Protein AF-A0A183EUG7-F1 (afdb_monomer)

Structure (mmCIF, N/CA/C/O backbone):
data_AF-A0A183EUG7-F1
#
_entry.id   AF-A0A183EUG7-F1
#
loop_
_atom_site.group_PDB
_atom_site.id
_atom_site.type_symbol
_atom_site.label_atom_id
_atom_site.label_alt_id
_atom_site.label_comp_id
_atom_site.label_asym_id
_atom_site.label_entity_id
_atom_site.label_seq_id
_atom_site.pdbx_PDB_ins_code
_atom_site.Cartn_x
_atom_site.Cartn_y
_atom_site.Cartn_z
_atom_site.occupancy
_atom_site.B_iso_or_equiv
_atom_site.auth_seq_id
_atom_site.auth_comp_id
_atom_site.auth_asym_id
_atom_site.auth_atom_id
_atom_site.pdbx_PDB_model_num
ATOM 1 N N . MET A 1 1 ? -4.326 -20.015 19.261 1.00 38.03 1 MET A N 1
ATOM 2 C CA . MET A 1 1 ? -3.475 -19.008 18.590 1.00 38.03 1 MET A CA 1
ATOM 3 C C . MET A 1 1 ? -4.390 -18.163 17.721 1.00 38.03 1 MET A C 1
ATOM 5 O O . MET A 1 1 ? -4.863 -18.658 16.710 1.00 38.03 1 MET A O 1
ATOM 9 N N . GLU A 1 2 ? -4.742 -16.957 18.159 1.00 44.47 2 GLU A N 1
ATOM 10 C CA . GLU A 1 2 ? -5.683 -16.098 17.430 1.00 44.47 2 GLU A CA 1
ATOM 11 C C . GLU A 1 2 ? -4.983 -15.454 16.229 1.00 44.47 2 GLU A C 1
ATOM 13 O O . GLU A 1 2 ? -4.038 -14.675 16.410 1.00 44.47 2 GLU A O 1
ATOM 18 N N . GLN A 1 3 ? -5.409 -15.821 15.013 1.00 46.22 3 GLN A N 1
ATOM 19 C CA . GLN A 1 3 ? -4.922 -15.206 13.778 1.00 46.22 3 GLN A CA 1
ATOM 20 C C . GLN A 1 3 ? -5.148 -13.694 13.846 1.00 46.22 3 GLN A C 1
ATOM 22 O O . GLN A 1 3 ? -6.244 -13.229 14.158 1.00 46.22 3 GLN A O 1
ATOM 27 N N . LEU A 1 4 ? -4.105 -12.918 13.546 1.00 56.72 4 LEU A N 1
ATOM 28 C CA . LEU A 1 4 ? -4.246 -11.482 13.324 1.00 56.72 4 LEU A CA 1
ATOM 29 C C . LEU A 1 4 ? -5.265 -11.279 12.193 1.00 56.72 4 LE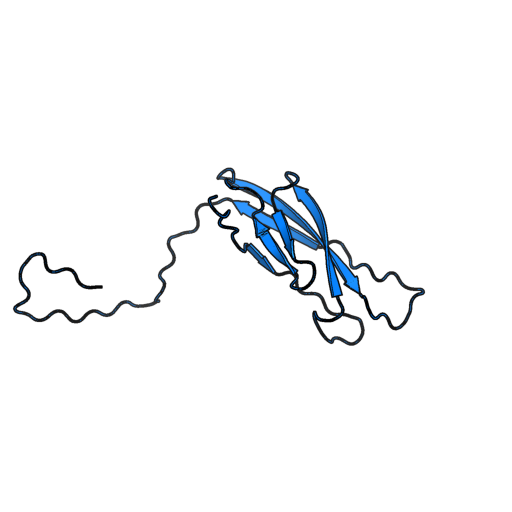U A C 1
ATOM 31 O O . LEU A 1 4 ? -5.017 -11.721 11.071 1.00 56.72 4 LEU A O 1
ATOM 35 N N . LYS A 1 5 ? -6.377 -10.585 12.451 1.00 64.06 5 LYS A N 1
ATOM 36 C CA . LYS A 1 5 ? -7.213 -10.048 11.371 1.00 64.06 5 LYS A CA 1
ATOM 37 C C . LYS A 1 5 ? -6.407 -8.950 10.673 1.00 64.06 5 LYS A C 1
ATOM 39 O O . LYS A 1 5 ? -6.335 -7.826 11.162 1.00 64.06 5 LYS A O 1
ATOM 44 N N . ARG A 1 6 ? -5.744 -9.296 9.570 1.00 80.19 6 ARG A N 1
ATOM 45 C CA . ARG A 1 6 ? -5.052 -8.334 8.706 1.00 80.19 6 ARG A CA 1
ATOM 46 C C . ARG A 1 6 ? -6.084 -7.669 7.807 1.00 80.19 6 ARG A C 1
ATOM 48 O O . ARG A 1 6 ? -6.812 -8.356 7.095 1.00 80.19 6 ARG A O 1
ATOM 55 N N . ALA A 1 7 ? -6.179 -6.348 7.875 1.00 84.88 7 ALA A N 1
ATOM 56 C CA . ALA A 1 7 ? -7.072 -5.587 7.016 1.00 84.88 7 ALA A CA 1
ATOM 57 C C . ALA A 1 7 ? -6.332 -5.211 5.732 1.00 84.88 7 ALA A C 1
ATOM 59 O O . ALA A 1 7 ? -5.219 -4.689 5.799 1.00 84.88 7 ALA A O 1
ATOM 60 N N . ILE A 1 8 ? -6.954 -5.462 4.580 1.00 91.00 8 ILE A N 1
ATOM 61 C CA . ILE A 1 8 ? -6.491 -4.928 3.297 1.00 91.00 8 ILE A CA 1
ATOM 62 C C . ILE A 1 8 ? -6.834 -3.442 3.263 1.00 91.00 8 ILE A C 1
ATOM 64 O O . ILE A 1 8 ? -7.979 -3.061 3.512 1.00 91.00 8 ILE A O 1
ATOM 68 N N . VAL A 1 9 ? -5.836 -2.613 2.969 1.00 91.06 9 VAL A N 1
ATOM 69 C CA . VAL A 1 9 ? -5.993 -1.154 2.943 1.00 91.06 9 VAL A CA 1
ATOM 70 C C . VAL A 1 9 ? -5.964 -0.618 1.520 1.00 91.06 9 VAL A C 1
ATOM 72 O O . VAL A 1 9 ? -6.766 0.250 1.183 1.00 91.06 9 VAL A O 1
ATOM 75 N N . ALA A 1 10 ? -5.076 -1.152 0.686 1.00 94.00 10 ALA A N 1
ATOM 76 C CA . ALA A 1 10 ? -4.925 -0.762 -0.708 1.00 94.00 10 ALA A CA 1
ATOM 77 C C . ALA A 1 10 ? -4.229 -1.872 -1.504 1.00 94.00 10 ALA A C 1
ATOM 79 O O . ALA A 1 10 ? -3.720 -2.838 -0.931 1.00 94.00 10 ALA A O 1
ATOM 80 N N . GLN A 1 11 ? -4.166 -1.693 -2.818 1.00 94.69 11 GLN A N 1
ATOM 81 C CA . GLN A 1 11 ? -3.350 -2.491 -3.720 1.00 94.69 11 GLN A CA 1
ATOM 82 C C . GLN A 1 11 ? -2.557 -1.539 -4.616 1.00 94.69 11 GLN A C 1
ATOM 84 O O . GLN A 1 11 ? -3.135 -0.631 -5.215 1.00 94.69 11 GLN A O 1
ATOM 89 N N . PHE A 1 12 ? -1.242 -1.731 -4.692 1.00 92.19 12 PHE A N 1
ATOM 90 C CA . PHE A 1 12 ? -0.422 -1.086 -5.711 1.00 92.19 12 PHE A CA 1
ATOM 91 C C . PHE A 1 12 ? -0.509 -1.872 -7.016 1.00 92.19 12 PHE A C 1
ATOM 93 O O . PHE A 1 12 ? -0.517 -3.099 -7.001 1.00 92.19 12 PHE A O 1
ATOM 100 N N . VAL A 1 13 ? -0.554 -1.150 -8.135 1.00 91.12 13 VAL A N 1
ATOM 101 C CA . VAL A 1 13 ? -0.536 -1.730 -9.479 1.00 91.12 13 VAL A CA 1
ATOM 102 C C . VAL A 1 13 ? 0.597 -1.083 -10.259 1.00 91.12 13 VAL A C 1
ATOM 104 O O . VAL A 1 13 ? 0.677 0.144 -10.347 1.00 91.12 13 VAL A O 1
ATOM 107 N N . ALA A 1 14 ? 1.461 -1.917 -10.818 1.00 88.31 14 ALA A N 1
ATOM 108 C CA . ALA A 1 14 ? 2.542 -1.543 -11.711 1.00 88.31 14 ALA A CA 1
ATOM 109 C C . ALA A 1 14 ? 2.368 -2.239 -13.071 1.00 88.31 14 ALA A C 1
ATOM 111 O O . ALA A 1 14 ? 1.661 -3.242 -13.185 1.00 88.31 14 ALA A O 1
ATOM 112 N N . ARG A 1 15 ? 2.984 -1.661 -14.101 1.00 82.56 15 ARG A N 1
ATOM 113 C CA . ARG A 1 15 ? 3.042 -2.188 -15.469 1.00 82.56 15 ARG A CA 1
ATOM 114 C C . ARG A 1 15 ? 4.492 -2.127 -15.924 1.00 82.56 15 ARG A C 1
ATOM 116 O O . ARG A 1 15 ? 5.163 -1.146 -15.588 1.00 82.56 15 ARG A O 1
ATOM 123 N N . ASP A 1 16 ? 4.944 -3.156 -16.619 1.00 77.19 16 ASP A N 1
ATOM 124 C CA . ASP A 1 16 ? 6.285 -3.212 -17.193 1.00 77.19 16 ASP A CA 1
ATOM 125 C C . ASP A 1 16 ? 6.365 -2.431 -18.526 1.00 77.19 16 ASP A C 1
ATOM 127 O O . ASP A 1 16 ? 5.454 -1.672 -18.884 1.00 77.19 16 ASP A O 1
ATOM 131 N N . GLU A 1 17 ? 7.478 -2.583 -19.249 1.00 71.56 17 GLU A N 1
ATOM 132 C CA . GLU A 1 17 ? 7.724 -1.920 -20.537 1.00 71.56 17 GLU A CA 1
ATOM 133 C C . GLU A 1 17 ? 6.797 -2.389 -21.672 1.00 71.56 17 GLU A C 1
ATOM 135 O O . GLU A 1 17 ? 6.487 -1.600 -22.571 1.00 71.56 17 GLU A O 1
ATOM 140 N N . ALA A 1 18 ? 6.352 -3.648 -21.647 1.00 69.06 18 ALA A N 1
ATOM 141 C CA . ALA A 1 18 ? 5.466 -4.228 -22.654 1.00 69.06 18 ALA A CA 1
ATOM 142 C C . ALA A 1 18 ? 3.980 -3.947 -22.352 1.00 69.06 18 ALA A C 1
ATOM 144 O O . ALA A 1 18 ? 3.126 -4.022 -23.244 1.00 69.06 18 ALA A O 1
ATOM 145 N N . GLY A 1 19 ? 3.682 -3.485 -21.137 1.00 68.69 19 GLY A N 1
ATOM 146 C CA . GLY A 1 19 ? 2.358 -3.055 -20.713 1.00 68.69 19 GLY A CA 1
ATOM 147 C C . GLY A 1 19 ? 1.457 -4.212 -20.289 1.00 68.69 19 GLY A C 1
ATOM 148 O O . GLY A 1 19 ? 0.298 -3.958 -19.933 1.00 68.69 19 GLY A O 1
ATOM 149 N N . ASP A 1 20 ? 1.966 -5.445 -20.296 1.00 62.25 20 ASP A N 1
ATOM 150 C CA . ASP A 1 20 ? 1.427 -6.544 -19.517 1.00 62.25 20 ASP A CA 1
ATOM 151 C C . ASP A 1 20 ? 1.673 -6.280 -18.023 1.00 62.25 20 ASP A C 1
ATOM 153 O O . ASP A 1 20 ? 2.698 -5.791 -17.554 1.00 62.25 20 ASP A O 1
ATOM 157 N N . GLY A 1 21 ? 0.588 -6.412 -17.267 1.00 59.81 21 GLY A N 1
ATOM 158 C CA . GLY A 1 21 ? 0.548 -6.081 -15.852 1.00 59.81 21 GLY A CA 1
ATOM 159 C C . GLY A 1 21 ? 0.954 -7.260 -14.977 1.00 59.81 21 GLY A C 1
ATOM 160 O O . GLY A 1 21 ? 0.895 -8.403 -15.411 1.00 59.81 21 GLY A O 1
ATOM 161 N N . ASP A 1 22 ? 1.306 -6.901 -13.740 1.00 61.81 22 ASP A N 1
ATOM 162 C CA . ASP A 1 22 ? 1.444 -7.663 -12.484 1.00 61.81 22 ASP A CA 1
ATOM 163 C C . ASP A 1 22 ? 2.238 -8.984 -12.427 1.00 61.81 22 ASP A C 1
ATOM 165 O O . ASP A 1 22 ? 2.896 -9.205 -11.410 1.00 61.81 22 ASP A O 1
ATOM 169 N N . GLY A 1 23 ? 2.248 -9.825 -13.461 1.00 69.12 23 GLY A N 1
ATOM 170 C CA . GLY A 1 23 ? 2.916 -11.134 -13.445 1.00 69.12 23 GLY A CA 1
ATOM 171 C C . GLY A 1 23 ? 4.442 -11.062 -13.341 1.00 69.12 23 GLY A C 1
ATOM 172 O O . GLY A 1 23 ? 5.058 -11.875 -12.647 1.00 69.12 23 GLY A O 1
ATOM 173 N N . ASP A 1 24 ? 5.031 -10.043 -13.961 1.00 84.06 24 ASP A N 1
ATOM 174 C CA . ASP A 1 24 ? 6.480 -9.884 -14.080 1.00 84.06 24 ASP A CA 1
ATOM 175 C C . ASP A 1 24 ? 7.042 -8.767 -13.195 1.00 84.06 24 ASP A C 1
ATOM 177 O O . ASP A 1 24 ? 8.196 -8.356 -13.321 1.00 84.06 24 ASP A O 1
ATOM 181 N N . VAL A 1 25 ? 6.251 -8.302 -12.224 1.00 90.38 25 VAL A N 1
ATOM 182 C CA . VAL A 1 25 ? 6.656 -7.241 -11.301 1.00 90.38 25 VAL A CA 1
ATOM 183 C C . VAL A 1 25 ? 6.706 -7.739 -9.859 1.00 90.38 25 VAL A C 1
ATOM 185 O O . VAL A 1 25 ? 5.816 -8.430 -9.375 1.00 90.38 25 VAL A O 1
ATOM 188 N N . GLU A 1 26 ? 7.746 -7.337 -9.132 1.00 94.06 26 GLU A N 1
ATOM 189 C CA . GLU A 1 26 ? 7.871 -7.557 -7.692 1.00 94.06 26 GLU A CA 1
ATOM 190 C C . GLU A 1 26 ? 7.676 -6.277 -6.891 1.00 94.06 26 GLU A C 1
ATOM 192 O O . GLU A 1 26 ? 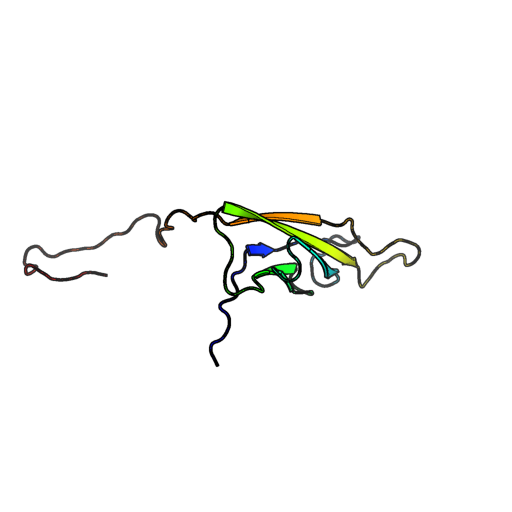8.420 -5.304 -7.045 1.00 94.06 26 GLU A O 1
ATOM 197 N N . TYR A 1 27 ? 6.734 -6.310 -5.953 1.00 96.12 27 TYR A N 1
ATOM 198 C CA . TYR A 1 27 ? 6.503 -5.222 -5.012 1.00 96.12 27 TYR A CA 1
ATOM 199 C C . TYR A 1 27 ? 7.383 -5.380 -3.770 1.00 96.12 27 TYR A C 1
ATOM 201 O O . TYR A 1 27 ? 7.402 -6.417 -3.108 1.00 96.12 27 TYR A O 1
ATOM 209 N N . ARG A 1 28 ? 8.099 -4.317 -3.408 1.00 97.44 28 ARG A N 1
ATOM 210 C CA . ARG A 1 28 ? 8.964 -4.264 -2.227 1.00 97.44 28 ARG A CA 1
ATOM 211 C C . ARG A 1 28 ? 8.526 -3.148 -1.299 1.00 97.44 28 ARG A C 1
ATOM 213 O O . ARG A 1 28 ? 8.373 -1.998 -1.711 1.00 97.44 28 ARG A O 1
ATOM 220 N N . LEU A 1 29 ? 8.348 -3.495 -0.026 1.00 98.12 29 LEU A N 1
ATOM 221 C CA . LEU A 1 29 ? 8.123 -2.516 1.027 1.00 98.12 29 LEU A CA 1
ATOM 222 C C . LEU A 1 29 ? 9.457 -1.848 1.357 1.00 98.12 29 LEU A C 1
ATOM 224 O O . LEU A 1 29 ? 10.363 -2.497 1.872 1.00 98.12 29 LEU A O 1
ATOM 228 N N . ILE A 1 30 ? 9.564 -0.557 1.063 1.00 98.38 30 ILE A N 1
ATOM 229 C CA . ILE A 1 30 ? 10.765 0.238 1.332 1.00 98.38 30 ILE A CA 1
ATOM 230 C C . ILE A 1 30 ? 10.768 0.722 2.776 1.00 98.38 30 ILE A C 1
ATOM 232 O O . ILE A 1 30 ? 11.771 0.607 3.475 1.00 98.38 30 ILE A O 1
ATOM 236 N N . ASN A 1 31 ? 9.640 1.267 3.228 1.00 98.12 31 ASN A N 1
ATOM 237 C CA . ASN A 1 31 ? 9.483 1.765 4.586 1.00 98.12 31 ASN A CA 1
ATOM 238 C C . ASN A 1 31 ? 8.001 1.843 4.966 1.00 98.12 31 ASN A C 1
ATOM 240 O O . ASN A 1 31 ? 7.117 1.910 4.107 1.00 98.12 31 ASN A O 1
ATOM 244 N N . THR A 1 32 ? 7.739 1.907 6.266 1.00 98.19 32 THR A N 1
ATOM 245 C CA . THR A 1 32 ? 6.476 2.416 6.797 1.00 98.19 32 THR A CA 1
ATOM 246 C C . THR A 1 32 ? 6.759 3.448 7.872 1.00 98.19 32 THR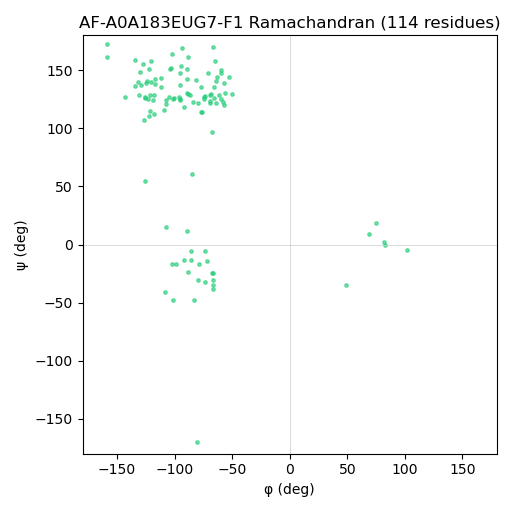 A C 1
ATOM 248 O O . THR A 1 32 ? 7.736 3.340 8.611 1.00 98.19 32 THR A O 1
ATOM 251 N N . GLU A 1 33 ? 5.875 4.423 8.003 1.00 97.69 33 GLU A N 1
ATOM 252 C CA . GLU A 1 33 ? 5.938 5.428 9.057 1.00 97.69 33 GLU A CA 1
ATOM 253 C C . GLU A 1 33 ? 4.629 5.373 9.851 1.00 97.69 33 GLU A C 1
ATOM 255 O O . GLU A 1 33 ? 3.582 5.723 9.301 1.00 97.69 33 GLU A O 1
ATOM 260 N N . PRO A 1 34 ? 4.653 4.909 11.119 1.00 95.56 34 PRO A N 1
ATOM 261 C CA . PRO A 1 34 ? 5.769 4.270 11.834 1.00 95.56 34 PRO A CA 1
ATOM 262 C C . PRO A 1 34 ? 6.209 2.921 11.247 1.00 95.56 34 PRO A C 1
ATOM 264 O O . PRO A 1 34 ? 5.431 2.234 10.583 1.00 95.56 34 PRO A O 1
ATOM 267 N N . SER A 1 35 ? 7.445 2.509 11.524 1.00 95.94 35 SER A N 1
ATOM 268 C CA . SER A 1 35 ? 8.017 1.262 11.000 1.00 95.94 35 SER A CA 1
ATOM 269 C C . SER A 1 35 ? 7.284 0.010 11.502 1.00 95.94 35 SER A C 1
ATOM 271 O O . SER A 1 35 ? 6.888 -0.070 12.664 1.00 95.94 35 SER A O 1
ATOM 273 N N . GLY A 1 36 ? 7.103 -0.974 10.617 1.00 94.69 36 GLY A N 1
ATOM 274 C CA . GLY A 1 36 ? 6.442 -2.251 10.912 1.00 94.69 36 GLY A CA 1
ATOM 275 C C . GLY A 1 36 ? 4.916 -2.179 11.029 1.00 94.69 36 GLY A C 1
ATOM 276 O O . GLY A 1 36 ? 4.310 -3.078 11.605 1.00 94.69 36 GLY A O 1
ATOM 277 N N . THR A 1 37 ? 4.280 -1.123 10.514 1.00 95.31 37 THR A N 1
ATOM 278 C CA . THR A 1 37 ? 2.820 -0.936 10.624 1.00 95.31 37 THR A CA 1
ATOM 279 C C . THR A 1 37 ? 2.036 -1.590 9.489 1.00 95.31 37 THR A C 1
ATOM 281 O O . THR A 1 37 ? 0.883 -1.986 9.690 1.00 95.31 37 THR A O 1
ATOM 284 N N . PHE A 1 38 ? 2.680 -1.799 8.339 1.00 96.81 38 PHE A N 1
ATOM 285 C CA . PHE A 1 38 ? 2.101 -2.440 7.159 1.00 96.81 38 PHE A CA 1
ATOM 286 C C . PHE A 1 38 ? 3.051 -3.469 6.551 1.00 96.81 38 PHE A C 1
ATOM 288 O O . PHE A 1 38 ? 4.263 -3.420 6.751 1.00 96.81 38 PHE A O 1
ATOM 295 N N . THR A 1 39 ? 2.475 -4.384 5.779 1.00 97.38 39 THR A N 1
ATOM 296 C CA . THR A 1 39 ? 3.181 -5.293 4.872 1.00 97.38 39 THR A CA 1
ATOM 297 C C . THR A 1 39 ? 2.657 -5.105 3.457 1.00 97.38 39 THR A C 1
ATOM 299 O O . THR A 1 39 ? 1.476 -4.798 3.288 1.00 97.38 39 THR A O 1
ATOM 302 N N . VAL A 1 40 ? 3.505 -5.348 2.457 1.00 97.56 40 VAL A N 1
ATOM 303 C CA . VAL A 1 40 ? 3.084 -5.498 1.060 1.00 97.56 40 VAL A CA 1
ATOM 304 C C . VAL A 1 40 ? 3.290 -6.947 0.635 1.00 97.56 40 VAL A C 1
ATOM 306 O O . VAL A 1 40 ? 4.314 -7.547 0.963 1.00 97.56 40 VAL A O 1
ATOM 309 N N . ASP A 1 41 ? 2.309 -7.515 -0.052 1.00 96.31 41 ASP A N 1
ATOM 310 C CA . ASP A 1 41 ? 2.480 -8.786 -0.740 1.00 96.31 41 ASP A CA 1
ATOM 311 C C . ASP A 1 41 ? 3.320 -8.564 -2.014 1.00 96.31 41 ASP A C 1
ATOM 313 O O . ASP A 1 41 ? 2.966 -7.702 -2.826 1.00 96.31 41 ASP A O 1
ATOM 317 N N . PRO A 1 42 ? 4.433 -9.296 -2.198 1.00 95.38 42 PRO A N 1
ATOM 318 C CA . PRO A 1 42 ? 5.388 -9.013 -3.264 1.00 95.38 42 PRO A CA 1
ATOM 319 C C . PRO A 1 42 ? 4.890 -9.372 -4.664 1.00 95.38 42 PRO A C 1
ATOM 321 O O . PRO A 1 42 ? 5.500 -8.931 -5.631 1.00 95.38 42 PRO A O 1
ATOM 324 N N . VAL A 1 43 ? 3.813 -10.153 -4.780 1.00 92.94 43 VAL A N 1
ATOM 325 C CA . VAL A 1 43 ? 3.252 -10.595 -6.065 1.00 92.94 43 VAL A CA 1
ATOM 326 C C . VAL A 1 43 ? 2.033 -9.753 -6.423 1.00 92.94 43 VAL A C 1
ATOM 328 O O . VAL A 1 43 ? 1.914 -9.237 -7.523 1.00 92.94 43 VAL A O 1
ATOM 331 N N . THR A 1 44 ? 1.123 -9.575 -5.472 1.00 93.00 44 THR A N 1
ATOM 332 C CA . THR A 1 44 ? -0.174 -8.932 -5.721 1.00 93.00 44 THR A CA 1
ATOM 333 C C . THR A 1 44 ? -0.162 -7.425 -5.483 1.00 93.00 44 THR A C 1
ATOM 335 O O . THR A 1 44 ? -1.130 -6.747 -5.826 1.00 93.00 44 THR A O 1
ATOM 338 N N . GLY A 1 45 ? 0.876 -6.890 -4.828 1.00 94.38 45 GLY A N 1
ATOM 339 C CA . GLY A 1 45 ? 0.942 -5.482 -4.431 1.00 94.38 45 GLY A CA 1
ATOM 340 C C . GLY A 1 45 ? -0.051 -5.106 -3.326 1.00 94.38 45 GLY A C 1
ATOM 341 O O . GLY A 1 45 ? -0.227 -3.920 -3.029 1.00 94.38 45 GLY A O 1
ATOM 342 N N . ILE A 1 46 ? -0.721 -6.088 -2.709 1.00 96.19 46 ILE A N 1
ATOM 343 C CA . ILE A 1 46 ? -1.710 -5.859 -1.652 1.00 96.19 46 ILE A CA 1
ATOM 344 C C . ILE A 1 46 ? -1.005 -5.348 -0.395 1.00 96.19 46 ILE A C 1
ATOM 346 O O . ILE A 1 46 ? -0.138 -6.012 0.172 1.00 96.19 46 ILE A O 1
ATOM 350 N N . VAL A 1 47 ? -1.439 -4.184 0.084 1.00 96.62 47 VAL A N 1
ATOM 351 C CA . VAL A 1 47 ? -0.991 -3.585 1.342 1.00 96.62 47 VAL A CA 1
ATOM 352 C C . VAL A 1 47 ? -1.962 -3.959 2.453 1.00 96.62 47 VAL A C 1
ATOM 354 O O . VAL A 1 47 ? -3.166 -3.688 2.372 1.00 96.62 47 VAL A O 1
ATOM 357 N N . GLN A 1 48 ? -1.431 -4.555 3.518 1.00 95.19 48 GLN A N 1
ATOM 358 C CA . GLN A 1 48 ? -2.207 -4.993 4.677 1.00 95.19 48 GLN A CA 1
ATOM 359 C C . GLN A 1 48 ? -1.633 -4.461 5.985 1.00 95.19 48 GLN A C 1
ATOM 361 O O . GLN A 1 48 ? -0.435 -4.195 6.094 1.00 95.19 48 GLN A O 1
ATOM 366 N N . THR A 1 49 ? -2.485 -4.355 7.004 1.00 93.81 49 THR A N 1
ATOM 367 C CA . THR A 1 49 ? -2.039 -4.024 8.360 1.00 93.81 49 THR A CA 1
ATOM 368 C C . THR A 1 49 ? -1.161 -5.133 8.946 1.00 93.81 49 THR A C 1
ATOM 370 O O . THR A 1 49 ? -1.481 -6.321 8.864 1.00 93.81 49 THR A O 1
ATOM 373 N N . ALA A 1 50 ? -0.059 -4.737 9.584 1.00 93.56 50 ALA A N 1
ATOM 374 C CA . ALA A 1 50 ? 0.848 -5.641 10.298 1.00 93.56 50 ALA A CA 1
ATOM 375 C C . ALA A 1 50 ? 0.653 -5.596 11.825 1.00 93.56 50 ALA A C 1
ATOM 377 O O . ALA A 1 50 ? 1.087 -6.496 12.544 1.00 93.56 50 ALA A O 1
ATOM 378 N N . VAL A 1 51 ? -0.023 -4.557 12.321 1.00 90.12 51 VAL A N 1
ATOM 379 C CA . VAL A 1 51 ? -0.285 -4.315 13.745 1.00 90.12 51 VAL A CA 1
ATOM 380 C C . VAL A 1 51 ? -1.719 -4.678 14.130 1.00 90.12 51 VAL A C 1
ATOM 382 O O . VAL A 1 51 ? -2.637 -4.594 13.316 1.00 90.12 51 VAL A O 1
ATOM 385 N N . ARG A 1 52 ? -1.923 -5.062 15.400 1.00 83.88 52 ARG A N 1
ATOM 386 C CA . ARG A 1 52 ? -3.263 -5.351 15.954 1.00 83.88 52 ARG A CA 1
ATOM 387 C C . ARG A 1 52 ? -4.095 -4.093 16.192 1.00 83.88 52 ARG A C 1
ATOM 389 O O . ARG A 1 52 ? -5.315 -4.147 16.088 1.00 83.88 52 ARG A O 1
ATOM 396 N N . HIS A 1 53 ? -3.437 -2.990 16.534 1.00 82.38 53 HIS A N 1
ATOM 397 C CA . HIS A 1 53 ? -4.083 -1.734 16.884 1.00 82.38 53 HIS A CA 1
ATOM 398 C C . HIS A 1 53 ? -3.387 -0.584 16.163 1.00 82.38 53 HIS A C 1
ATOM 400 O O . HIS A 1 53 ? -2.158 -0.526 16.121 1.00 82.38 53 HIS A O 1
ATOM 406 N N . TYR A 1 54 ? -4.187 0.323 15.618 1.00 87.06 54 TYR A N 1
ATOM 407 C CA . TYR A 1 54 ? -3.750 1.630 15.147 1.00 87.06 54 TYR A CA 1
ATOM 408 C C . TYR A 1 54 ? -4.148 2.692 16.174 1.00 87.06 54 TYR A C 1
ATOM 410 O O . TYR A 1 54 ? -4.983 2.448 17.048 1.00 87.06 54 TYR A O 1
ATOM 418 N N . LYS A 1 55 ? -3.546 3.874 16.075 1.00 89.94 55 LYS A N 1
ATOM 419 C CA . LYS A 1 55 ? -3.921 5.035 16.879 1.00 89.94 55 LYS A CA 1
ATOM 420 C C . LYS A 1 55 ? -4.956 5.852 16.100 1.00 89.94 55 LYS A C 1
ATOM 422 O O . LYS A 1 55 ? -4.637 6.293 14.997 1.00 89.94 55 LYS A O 1
ATOM 427 N N . PRO A 1 56 ? -6.181 6.028 16.621 1.00 90.12 56 PRO A N 1
ATOM 428 C CA . PRO A 1 56 ? -7.179 6.862 15.967 1.00 90.12 56 PRO A CA 1
ATOM 429 C C . PRO A 1 56 ? -6.669 8.290 15.753 1.00 90.12 56 PRO A C 1
ATOM 431 O O . PRO A 1 56 ? -6.032 8.858 16.639 1.00 90.12 56 PRO A O 1
ATOM 434 N N . GLY A 1 57 ? -6.957 8.863 14.587 1.00 90.00 57 GLY A N 1
ATOM 435 C CA . GLY A 1 57 ? -6.576 10.231 14.230 1.00 90.00 57 GLY A CA 1
ATOM 436 C C . GLY A 1 57 ? -5.146 10.405 13.709 1.00 90.00 57 GLY A C 1
ATOM 437 O O . GLY A 1 57 ? -4.784 11.521 13.349 1.00 90.00 57 GLY A O 1
ATOM 438 N N . GLU A 1 58 ? -4.351 9.336 13.629 1.00 93.25 58 GLU A N 1
ATOM 439 C CA . GLU A 1 58 ? -2.998 9.371 13.060 1.00 93.25 58 GLU A CA 1
ATOM 440 C C . GLU A 1 58 ? -3.000 9.109 11.546 1.00 93.25 58 GLU A C 1
ATOM 442 O O . GLU A 1 58 ? -3.832 8.361 11.021 1.00 93.25 58 GLU A O 1
ATOM 447 N N . THR A 1 59 ? -2.011 9.676 10.852 1.00 94.81 59 THR A N 1
ATOM 448 C CA . THR A 1 59 ? -1.718 9.362 9.448 1.00 94.81 59 THR A CA 1
ATOM 449 C C . THR A 1 59 ? -0.481 8.486 9.375 1.00 94.81 59 THR A C 1
ATOM 451 O O . THR A 1 59 ? 0.578 8.830 9.894 1.00 94.81 59 THR A O 1
ATOM 454 N N . TYR A 1 60 ? -0.614 7.363 8.684 1.00 95.81 60 TYR A N 1
ATOM 455 C CA . TYR A 1 60 ? 0.468 6.430 8.428 1.00 95.81 60 TYR A CA 1
ATOM 456 C C . TYR A 1 60 ? 0.947 6.565 6.990 1.00 95.81 60 TYR A C 1
ATOM 458 O O . TYR A 1 60 ? 0.151 6.875 6.103 1.00 95.81 60 TYR A O 1
ATOM 466 N N . ARG A 1 61 ? 2.223 6.272 6.735 1.00 98.06 61 ARG A N 1
ATOM 467 C CA . ARG A 1 61 ? 2.763 6.220 5.371 1.00 98.06 61 ARG A CA 1
ATOM 468 C C . ARG A 1 61 ? 3.324 4.854 5.039 1.00 98.06 61 ARG A C 1
ATOM 470 O O . ARG A 1 61 ? 3.994 4.236 5.865 1.00 98.06 61 ARG A O 1
ATOM 477 N N . VAL A 1 62 ? 3.079 4.405 3.815 1.00 98.31 62 VAL A N 1
ATOM 478 C CA . VAL A 1 62 ? 3.620 3.165 3.254 1.00 98.31 62 VAL A CA 1
ATOM 479 C C . VAL A 1 62 ? 4.372 3.510 1.978 1.00 98.31 62 VAL A C 1
ATOM 481 O O . VAL A 1 62 ? 3.811 4.130 1.077 1.00 98.31 62 VAL A O 1
ATOM 484 N N . PHE A 1 63 ? 5.637 3.110 1.911 1.00 98.44 63 PHE A N 1
ATOM 485 C CA . PHE A 1 63 ? 6.524 3.368 0.784 1.00 98.44 63 PHE A CA 1
ATOM 486 C C . PHE A 1 63 ? 6.768 2.053 0.055 1.00 98.44 63 PHE A C 1
ATOM 488 O O . PHE A 1 63 ? 7.344 1.127 0.630 1.00 98.44 63 PHE A O 1
ATOM 495 N N . VAL A 1 64 ? 6.324 1.960 -1.194 1.00 98.06 64 VAL A N 1
ATOM 496 C CA . VAL A 1 64 ? 6.416 0.738 -2.001 1.00 98.06 64 VAL A CA 1
ATOM 497 C C . VAL A 1 64 ? 7.154 1.036 -3.295 1.00 98.06 64 VAL A C 1
ATOM 499 O O . VAL A 1 64 ? 6.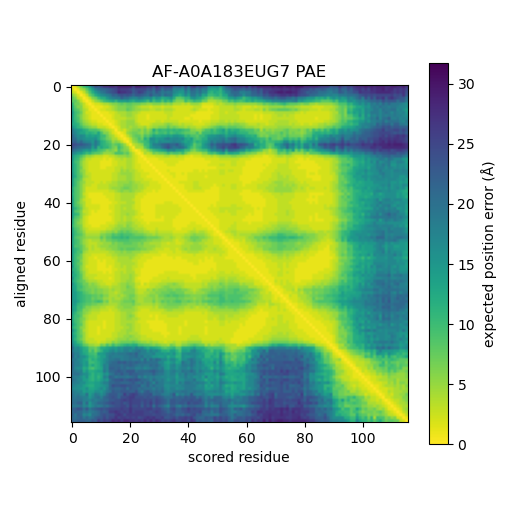968 2.088 -3.903 1.00 98.06 64 VAL A O 1
ATOM 502 N N . GLN A 1 65 ? 7.996 0.104 -3.717 1.00 97.06 65 GLN A N 1
ATOM 503 C CA . GLN A 1 65 ? 8.694 0.152 -4.993 1.00 97.06 65 GLN A CA 1
ATOM 504 C C . GLN A 1 65 ? 8.398 -1.121 -5.779 1.00 97.06 65 GLN A C 1
ATOM 506 O O . GLN A 1 65 ? 8.373 -2.206 -5.205 1.00 97.06 65 GLN A O 1
ATOM 511 N N . ALA A 1 66 ? 8.186 -0.984 -7.080 1.00 94.69 66 ALA A N 1
ATOM 512 C CA . ALA A 1 66 ? 8.044 -2.099 -8.002 1.00 94.69 66 ALA A CA 1
ATOM 513 C C . ALA A 1 66 ? 9.390 -2.406 -8.673 1.00 94.69 66 ALA A C 1
ATOM 515 O O . ALA A 1 66 ? 10.194 -1.498 -8.893 1.00 94.69 66 ALA A O 1
ATOM 516 N N . ARG A 1 67 ? 9.639 -3.679 -8.986 1.00 92.94 67 ARG A N 1
ATOM 517 C CA . ARG A 1 67 ? 10.784 -4.137 -9.777 1.00 92.94 67 ARG A CA 1
ATOM 518 C C . ARG A 1 67 ? 10.320 -4.976 -10.950 1.00 92.94 67 ARG A C 1
ATOM 520 O O . ARG A 1 67 ? 9.661 -5.980 -10.708 1.00 92.94 67 ARG A O 1
ATOM 527 N N . ASP A 1 68 ? 10.729 -4.623 -12.156 1.00 90.56 68 ASP A N 1
ATOM 528 C CA . ASP A 1 68 ? 10.575 -5.496 -13.319 1.00 90.56 68 ASP A CA 1
ATOM 529 C C . ASP A 1 68 ? 11.516 -6.717 -13.204 1.00 90.56 68 ASP A C 1
ATOM 531 O O . ASP A 1 68 ? 12.710 -6.589 -12.896 1.00 90.56 68 ASP A O 1
ATOM 535 N N . ARG A 1 69 ? 10.959 -7.920 -13.373 1.00 89.50 69 ARG A N 1
ATOM 536 C CA . ARG A 1 69 ? 11.668 -9.204 -13.319 1.00 89.50 69 ARG A CA 1
ATOM 537 C C . ARG A 1 69 ? 12.018 -9.759 -14.698 1.00 89.50 69 ARG A C 1
ATOM 539 O O . ARG A 1 69 ? 12.908 -10.612 -14.761 1.00 89.50 69 ARG A O 1
ATOM 546 N N . THR A 1 70 ? 11.400 -9.281 -15.772 1.00 87.06 70 THR A N 1
ATOM 547 C CA . THR A 1 70 ? 11.640 -9.740 -17.150 1.00 87.06 70 THR A CA 1
ATOM 548 C C . THR A 1 70 ? 11.989 -8.583 -18.087 1.00 87.06 70 THR A C 1
ATOM 550 O O . THR A 1 70 ? 11.375 -8.432 -19.144 1.00 87.06 70 THR A O 1
ATOM 553 N N . PRO A 1 71 ? 13.008 -7.776 -17.752 1.00 86.12 71 PRO A N 1
ATOM 554 C CA . PRO A 1 71 ? 13.298 -6.586 -18.526 1.00 86.12 71 PRO A CA 1
ATOM 555 C C . PRO A 1 71 ? 13.886 -6.912 -19.893 1.00 86.12 71 PRO A C 1
ATOM 557 O O . PRO A 1 71 ? 14.663 -7.861 -20.052 1.00 86.12 71 PRO A O 1
ATOM 560 N N . THR A 1 72 ? 13.573 -6.071 -20.877 1.00 85.44 72 THR A N 1
ATOM 561 C CA . THR A 1 72 ? 14.152 -6.196 -22.219 1.00 85.44 72 THR A CA 1
ATOM 562 C C . THR A 1 72 ? 15.570 -5.622 -22.296 1.00 85.44 72 THR A C 1
ATOM 564 O O . THR A 1 72 ? 16.406 -6.147 -23.035 1.00 85.44 72 THR A O 1
ATOM 567 N N . ASP A 1 73 ? 15.875 -4.604 -21.481 1.00 85.94 73 ASP A N 1
ATOM 568 C CA . ASP A 1 73 ? 17.197 -3.980 -21.375 1.00 85.94 73 ASP A CA 1
ATOM 569 C C . ASP A 1 73 ? 17.716 -3.944 -19.926 1.00 85.94 73 ASP A C 1
ATOM 571 O O . ASP A 1 73 ? 17.317 -3.124 -19.100 1.00 85.94 73 ASP A O 1
ATOM 575 N N . TYR A 1 74 ? 18.699 -4.798 -19.630 1.00 86.44 74 TYR A N 1
ATOM 576 C CA . TYR 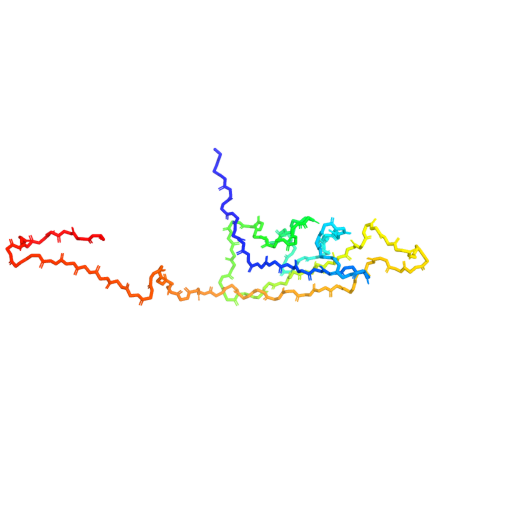A 1 74 ? 19.355 -4.870 -18.319 1.00 86.44 74 TYR A CA 1
ATOM 577 C C . TYR A 1 74 ? 20.310 -3.699 -18.019 1.00 86.44 74 TYR A C 1
ATOM 579 O O . TYR A 1 74 ? 20.845 -3.631 -16.911 1.00 86.44 74 TYR A O 1
ATOM 587 N N . GLN A 1 75 ? 20.559 -2.790 -18.968 1.00 90.75 75 GLN A N 1
ATOM 588 C CA . GLN A 1 75 ? 21.361 -1.581 -18.735 1.00 90.75 75 GLN A CA 1
ATOM 589 C C . GLN A 1 75 ? 20.565 -0.476 -18.026 1.00 90.75 75 GLN A C 1
ATOM 591 O O . GLN A 1 75 ? 21.158 0.456 -17.478 1.00 90.75 75 GLN A O 1
ATOM 596 N N . VAL A 1 76 ? 19.233 -0.575 -18.013 1.00 86.38 76 VAL A N 1
ATOM 597 C CA . VAL A 1 76 ? 18.340 0.378 -17.348 1.00 86.38 76 VAL A CA 1
ATOM 598 C C . VAL A 1 76 ? 17.991 -0.115 -15.939 1.00 86.38 76 VAL A C 1
ATOM 600 O O . VAL A 1 76 ? 18.043 -1.306 -15.625 1.00 86.38 76 VAL A O 1
ATOM 603 N N . SER A 1 77 ? 17.665 0.820 -15.044 1.00 89.06 77 SER A N 1
ATOM 604 C CA . SER A 1 77 ? 17.133 0.483 -13.723 1.00 89.06 77 SER A CA 1
ATOM 605 C C . SER A 1 77 ? 15.760 -0.164 -13.857 1.00 89.06 77 SER A C 1
ATOM 607 O O . SER A 1 77 ? 14.842 0.452 -14.386 1.00 89.06 77 SER A O 1
ATOM 609 N N . GLN A 1 78 ? 15.612 -1.346 -13.266 1.00 90.88 78 GLN A N 1
ATOM 610 C CA . GLN A 1 78 ? 14.340 -2.076 -13.211 1.00 90.88 78 GLN A CA 1
ATOM 611 C C . GLN A 1 78 ? 13.456 -1.662 -12.042 1.00 90.88 78 GLN A C 1
ATOM 613 O O . GLN A 1 78 ? 12.329 -2.126 -11.896 1.00 90.88 78 GLN A O 1
ATOM 618 N N . ASP A 1 79 ? 13.987 -0.802 -11.177 1.00 93.06 79 ASP A N 1
ATOM 619 C CA . ASP A 1 79 ? 13.275 -0.299 -10.022 1.00 93.06 79 ASP A CA 1
ATOM 620 C C . ASP A 1 79 ? 12.446 0.930 -10.413 1.00 93.06 79 ASP A C 1
ATOM 622 O O . ASP A 1 79 ? 12.965 1.910 -10.960 1.00 93.06 79 ASP A O 1
ATOM 626 N N . SER A 1 80 ? 11.157 0.908 -10.073 1.00 92.50 80 SER A N 1
ATOM 627 C CA . SER A 1 80 ? 10.275 2.060 -10.223 1.00 92.50 80 SER A CA 1
ATOM 628 C C . SER A 1 80 ? 10.681 3.196 -9.279 1.00 92.50 80 SER A C 1
ATOM 630 O O . SER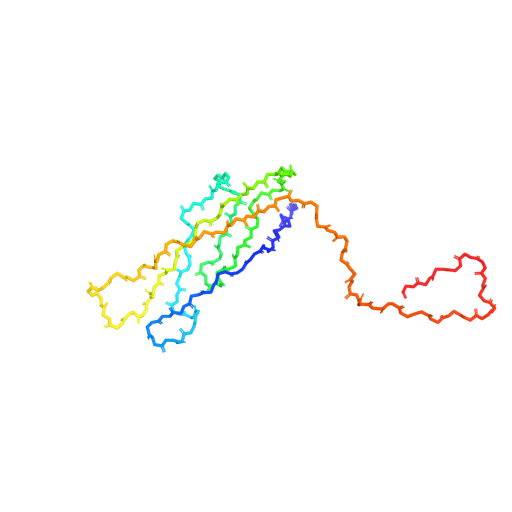 A 1 80 ? 11.430 3.025 -8.311 1.00 92.50 80 SER A O 1
ATOM 632 N N . LYS A 1 81 ? 10.085 4.376 -9.474 1.00 94.25 81 LYS A N 1
ATOM 633 C CA . LYS A 1 81 ? 10.045 5.376 -8.398 1.00 94.25 81 LYS A CA 1
ATOM 634 C C . LYS A 1 81 ? 9.312 4.801 -7.183 1.00 94.25 81 LYS A C 1
ATOM 636 O O . LYS A 1 81 ? 8.409 3.976 -7.335 1.00 94.25 81 LYS A O 1
ATOM 641 N N . VAL A 1 82 ? 9.684 5.261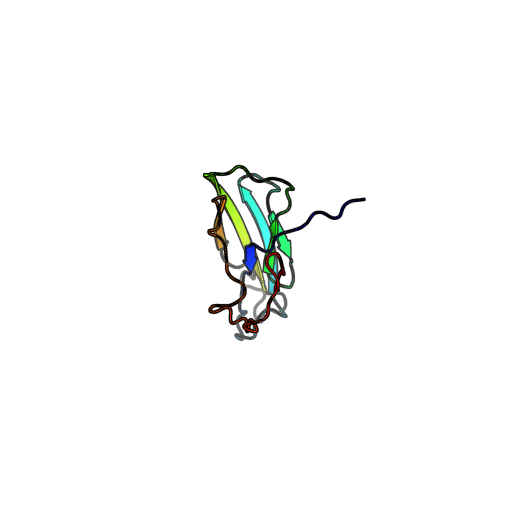 -5.992 1.00 97.31 82 VAL A N 1
ATOM 642 C CA . VAL A 1 82 ? 8.981 4.906 -4.755 1.00 97.31 82 VAL A CA 1
ATOM 643 C C . VAL A 1 82 ? 7.608 5.571 -4.759 1.00 97.31 82 VAL A C 1
ATOM 645 O O . VAL A 1 82 ? 7.503 6.794 -4.852 1.00 97.31 82 VAL A O 1
ATOM 648 N N . ALA A 1 83 ? 6.563 4.760 -4.658 1.00 96.88 83 ALA A N 1
ATOM 649 C CA . ALA A 1 83 ? 5.199 5.211 -4.470 1.00 96.88 83 ALA A CA 1
ATOM 650 C C . ALA A 1 83 ? 4.896 5.348 -2.972 1.00 96.88 83 ALA A C 1
ATOM 652 O O . ALA A 1 83 ? 5.346 4.535 -2.161 1.00 96.88 83 ALA A O 1
ATOM 653 N N . VAL A 1 84 ? 4.130 6.378 -2.608 1.00 97.75 84 VAL A N 1
ATOM 654 C CA . VAL A 1 84 ? 3.778 6.685 -1.216 1.00 97.75 84 VAL A CA 1
ATOM 655 C C . VAL A 1 84 ? 2.265 6.619 -1.056 1.00 97.75 84 VAL A C 1
ATOM 657 O O . VAL A 1 84 ? 1.535 7.310 -1.764 1.00 97.75 84 VAL A O 1
ATOM 660 N N . LEU A 1 85 ? 1.802 5.794 -0.121 1.00 96.81 85 LEU A N 1
ATOM 661 C CA . LEU A 1 85 ? 0.408 5.710 0.304 1.00 96.81 85 LEU A CA 1
ATOM 662 C C . LEU A 1 85 ? 0.274 6.331 1.695 1.00 96.81 85 LEU A C 1
ATOM 664 O O . LEU A 1 85 ? 0.893 5.848 2.642 1.00 96.81 85 LEU A O 1
ATOM 668 N N . GLU A 1 86 ? -0.559 7.362 1.821 1.00 96.44 86 GLU A N 1
ATOM 669 C CA . GLU A 1 86 ? -0.957 7.927 3.113 1.00 96.44 86 GLU A CA 1
ATOM 670 C C . GLU A 1 86 ? -2.289 7.310 3.564 1.00 96.44 86 GLU A C 1
ATOM 672 O O . GLU A 1 86 ? -3.280 7.326 2.833 1.00 96.44 86 GLU A O 1
ATOM 677 N N . VAL A 1 87 ? -2.314 6.743 4.770 1.00 92.75 87 VAL A N 1
ATOM 678 C CA . VAL A 1 87 ? -3.474 6.059 5.350 1.00 92.75 87 VAL A CA 1
ATOM 679 C C . VAL A 1 87 ? -3.895 6.795 6.612 1.00 92.75 87 VAL A C 1
ATOM 681 O O . VAL A 1 87 ? -3.188 6.764 7.619 1.00 92.75 87 VAL A O 1
ATOM 684 N N . TYR A 1 88 ? -5.063 7.429 6.577 1.00 91.69 88 TYR A N 1
ATOM 685 C CA . TYR A 1 88 ? -5.643 8.059 7.757 1.00 91.69 88 TYR A CA 1
ATOM 686 C C . TYR A 1 88 ? -6.408 7.037 8.601 1.00 91.69 88 TYR A C 1
ATOM 688 O O . TYR A 1 88 ? -7.350 6.394 8.130 1.00 91.69 88 TYR A O 1
ATOM 696 N N . ALA A 1 89 ? -6.017 6.905 9.865 1.00 89.75 89 ALA A N 1
ATOM 697 C CA . ALA A 1 89 ? -6.636 6.014 10.833 1.00 89.75 89 ALA A CA 1
ATOM 698 C C . ALA A 1 89 ? -7.850 6.674 11.508 1.00 89.75 89 ALA A C 1
ATOM 700 O O . ALA A 1 89 ? -7.880 6.887 12.720 1.00 89.75 89 ALA A O 1
ATOM 701 N N . GLY A 1 90 ? -8.843 7.037 10.702 1.00 84.75 90 GLY A N 1
ATOM 702 C CA . GLY A 1 90 ? -10.109 7.594 11.172 1.00 84.75 90 GLY A CA 1
ATOM 703 C C . GLY A 1 90 ? -11.195 6.540 11.355 1.00 84.75 90 GLY A C 1
ATOM 704 O O . GLY A 1 90 ? -11.081 5.405 10.884 1.00 84.75 90 GLY A O 1
ATOM 705 N N . ASP A 1 91 ? -12.292 6.947 11.985 1.00 75.06 91 ASP A N 1
ATOM 706 C CA . ASP A 1 91 ? -13.520 6.163 11.972 1.00 75.06 91 ASP A CA 1
ATOM 707 C C . ASP A 1 91 ? -14.051 6.083 10.537 1.00 75.06 91 ASP A C 1
ATOM 709 O O . ASP A 1 91 ? -14.334 7.096 9.893 1.00 75.06 91 ASP A O 1
ATOM 713 N N . ARG A 1 92 ? -14.202 4.864 10.012 1.00 68.38 92 ARG A N 1
ATOM 714 C CA . ARG A 1 92 ? -15.004 4.666 8.803 1.00 68.38 92 ARG A CA 1
ATOM 715 C C . ARG A 1 92 ? -16.469 4.788 9.194 1.00 68.38 92 ARG A C 1
ATOM 717 O O . ARG A 1 92 ? -16.927 4.077 10.087 1.00 68.38 92 ARG A O 1
ATOM 724 N N . ALA A 1 93 ? -17.204 5.652 8.497 1.00 67.56 93 ALA A N 1
ATOM 725 C CA . ALA A 1 93 ? -18.655 5.690 8.620 1.00 67.56 93 ALA A CA 1
ATOM 726 C C . ALA A 1 93 ? -19.235 4.276 8.395 1.00 67.56 93 ALA A C 1
ATOM 728 O O . ALA A 1 93 ? -18.688 3.533 7.567 1.00 67.56 93 ALA A O 1
ATOM 729 N N . PRO A 1 94 ? -20.312 3.891 9.108 1.00 74.00 94 PRO A N 1
ATOM 730 C CA . PRO A 1 94 ? -20.959 2.602 8.905 1.00 74.00 94 PRO A CA 1
ATOM 731 C C . PRO A 1 94 ? -21.244 2.380 7.420 1.00 74.00 94 PRO A C 1
ATOM 733 O O . PRO A 1 94 ? -21.813 3.247 6.757 1.00 74.00 94 PRO A O 1
ATOM 736 N N . GLN A 1 95 ? -20.833 1.227 6.898 1.00 76.44 95 GLN A N 1
ATOM 737 C CA . GLN A 1 95 ? -21.154 0.838 5.531 1.00 76.44 95 GLN A CA 1
ATOM 738 C C . GLN A 1 95 ? -22.312 -0.145 5.557 1.00 76.44 95 GLN A C 1
ATOM 740 O O . GLN A 1 95 ? -22.266 -1.163 6.249 1.00 76.44 95 GLN A O 1
ATOM 745 N N . PHE A 1 96 ? -23.355 0.182 4.807 1.00 80.69 96 PHE A N 1
ATOM 746 C CA . PHE A 1 96 ? -24.431 -0.750 4.530 1.00 80.69 96 PHE A CA 1
ATOM 747 C C . PHE A 1 96 ? -23.963 -1.742 3.463 1.00 80.69 96 PHE A C 1
ATOM 749 O O . PHE A 1 96 ? -23.331 -1.348 2.484 1.00 80.69 96 PHE A O 1
ATOM 756 N N . VAL A 1 97 ? -24.250 -3.027 3.674 1.00 82.88 97 VAL A N 1
ATOM 757 C CA . VAL A 1 97 ? -23.932 -4.098 2.712 1.00 82.88 97 VAL A CA 1
ATOM 758 C C . VAL A 1 97 ? -24.768 -3.931 1.442 1.00 82.88 97 VAL A C 1
ATOM 760 O O . VAL A 1 97 ? -24.273 -4.124 0.338 1.00 82.88 97 VAL A O 1
ATOM 763 N N . GLU A 1 98 ? -26.024 -3.524 1.617 1.00 81.81 98 GLU A N 1
ATOM 764 C CA . GLU A 1 98 ? -26.994 -3.261 0.558 1.00 81.81 98 GLU A CA 1
ATOM 765 C C . GLU A 1 98 ? -27.288 -1.758 0.512 1.00 81.81 98 GLU A C 1
ATOM 767 O O . GLU A 1 98 ? -27.414 -1.110 1.552 1.00 81.81 98 GLU A O 1
ATOM 772 N N . GLN A 1 99 ? -27.478 -1.191 -0.680 1.00 80.25 99 GLN A N 1
ATOM 773 C CA . GLN A 1 99 ? -27.967 0.191 -0.799 1.00 80.25 99 GLN A CA 1
ATOM 774 C C . GLN A 1 99 ? -29.420 0.337 -0.324 1.00 80.25 99 GLN A C 1
ATOM 776 O O . GLN A 1 99 ? -29.838 1.423 0.076 1.00 80.25 99 GLN A O 1
ATOM 781 N N . GLN A 1 100 ? -30.196 -0.749 -0.365 1.00 84.94 100 GLN A N 1
ATOM 782 C CA . GLN A 1 100 ? -31.582 -0.782 0.075 1.00 84.94 100 GLN A CA 1
ATOM 783 C C . GLN A 1 100 ? -31.884 -2.125 0.743 1.00 84.94 100 GLN A C 1
ATOM 785 O O . GLN A 1 100 ? -31.728 -3.172 0.130 1.00 84.94 100 GLN A O 1
ATOM 790 N N . TYR A 1 101 ? -32.425 -2.084 1.960 1.00 85.62 101 TYR A N 1
ATOM 791 C CA . TYR A 1 101 ? -32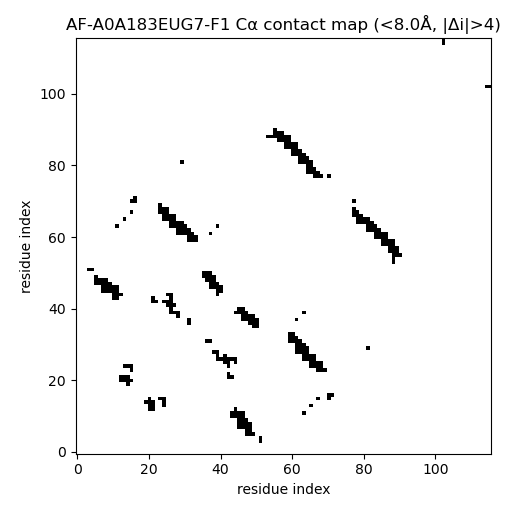.979 -3.263 2.625 1.00 85.62 101 TYR A CA 1
ATOM 792 C C . TYR A 1 101 ? -34.492 -3.309 2.396 1.00 85.62 101 TYR A C 1
ATOM 794 O O . TYR A 1 101 ? -35.191 -2.325 2.649 1.00 85.62 101 TYR A O 1
ATOM 802 N N . ARG A 1 102 ? -35.013 -4.438 1.901 1.00 87.12 102 ARG A N 1
ATOM 803 C CA . ARG A 1 102 ? -36.457 -4.703 1.807 1.00 87.12 102 ARG A CA 1
ATOM 804 C C . ARG A 1 102 ? -36.803 -5.909 2.659 1.00 87.12 102 ARG A C 1
ATOM 806 O O . ARG A 1 102 ? -36.211 -6.967 2.492 1.00 87.12 102 ARG A O 1
ATOM 813 N N . VAL A 1 103 ? -37.797 -5.743 3.522 1.00 84.31 103 VAL A N 1
ATOM 814 C CA . VAL A 1 103 ? -38.335 -6.805 4.373 1.00 84.31 103 VAL A CA 1
ATOM 815 C C . VAL A 1 103 ? -39.850 -6.811 4.206 1.00 84.31 103 VAL A C 1
ATOM 817 O O . VAL A 1 103 ? -40.470 -5.748 4.166 1.00 84.31 103 VAL A O 1
ATOM 820 N N . TYR A 1 104 ? -40.443 -7.998 4.095 1.00 85.62 104 TYR A N 1
ATOM 821 C CA . TYR A 1 104 ? -41.892 -8.184 4.074 1.00 85.62 104 TYR A CA 1
ATOM 822 C C . TYR A 1 104 ? -42.351 -8.661 5.449 1.00 85.62 104 TYR A C 1
ATOM 824 O O . TYR A 1 104 ? -41.840 -9.658 5.955 1.00 85.62 104 TYR A O 1
ATOM 832 N N . VAL A 1 105 ? -43.307 -7.948 6.042 1.00 84.06 105 VAL A N 1
ATOM 833 C CA . VAL A 1 105 ? -43.853 -8.259 7.367 1.00 84.06 105 VAL A CA 1
ATOM 834 C C . VAL A 1 105 ? -45.360 -8.498 7.226 1.00 84.06 105 VAL A C 1
ATOM 836 O O . VAL A 1 105 ? -46.070 -7.563 6.852 1.00 84.06 105 VAL A O 1
ATOM 839 N N . PRO A 1 106 ? -45.856 -9.725 7.475 1.00 89.31 106 PRO A N 1
ATOM 840 C CA . PRO A 1 106 ? -47.288 -10.021 7.508 1.00 89.31 106 PRO A CA 1
ATOM 841 C C . PRO A 1 106 ? -48.026 -9.208 8.579 1.00 89.31 106 PRO A C 1
ATOM 843 O O . PRO A 1 106 ? -47.464 -8.908 9.633 1.00 89.31 106 PRO A O 1
ATOM 846 N N . GLU A 1 107 ? -49.288 -8.862 8.333 1.00 84.88 107 GLU A N 1
ATOM 847 C CA . GLU A 1 107 ? -50.084 -8.012 9.235 1.00 84.88 107 GLU A CA 1
ATOM 848 C C . GLU A 1 107 ? -50.397 -8.662 10.593 1.00 84.88 107 GLU A C 1
ATOM 850 O O . GLU A 1 107 ? -50.591 -7.967 11.587 1.00 84.88 107 GLU A O 1
ATOM 855 N N . ASP A 1 108 ? -50.388 -9.992 10.654 1.00 89.81 108 ASP A N 1
ATOM 856 C CA . ASP A 1 108 ? -50.629 -10.813 11.842 1.00 89.81 108 ASP A CA 1
ATOM 857 C C . ASP A 1 108 ? -49.347 -11.113 12.639 1.00 89.81 108 ASP A C 1
ATOM 859 O O . ASP A 1 108 ? -49.339 -11.929 13.565 1.00 89.81 108 ASP A O 1
ATOM 863 N N . THR A 1 109 ? -48.251 -10.424 12.311 1.00 83.94 109 THR A N 1
ATOM 864 C CA . THR A 1 109 ? -46.977 -10.551 13.017 1.00 83.94 109 THR A CA 1
ATOM 865 C C . THR A 1 109 ? -47.130 -10.219 14.502 1.00 83.94 109 THR A C 1
ATOM 867 O O . THR A 1 109 ? -47.478 -9.099 14.879 1.00 83.94 109 THR A O 1
ATOM 870 N N . GLN A 1 110 ? -46.774 -11.174 15.366 1.00 87.19 110 GLN A N 1
ATOM 871 C CA . GLN A 1 110 ? -46.711 -10.946 16.809 1.00 87.19 110 GLN A CA 1
ATOM 872 C C . GLN A 1 110 ? -45.654 -9.902 17.190 1.00 87.19 110 GLN A C 1
ATOM 874 O O . GLN A 1 110 ? -44.560 -9.829 16.624 1.00 87.19 110 GLN A O 1
ATOM 879 N N . ILE A 1 111 ? -45.975 -9.114 18.218 1.00 82.31 111 ILE A N 1
ATOM 880 C CA . ILE A 1 111 ? -45.065 -8.123 18.793 1.00 82.31 111 ILE A CA 1
ATOM 881 C C . ILE A 1 111 ? -43.804 -8.833 19.300 1.00 82.31 111 ILE A C 1
ATOM 883 O O . ILE A 1 111 ? -43.881 -9.749 20.114 1.00 82.31 111 ILE A O 1
ATOM 887 N N . GLY A 1 112 ? -42.640 -8.376 18.835 1.00 82.69 112 GLY A N 1
ATOM 888 C CA . GLY A 1 112 ? -41.335 -8.917 19.225 1.00 82.69 112 GLY A CA 1
ATOM 889 C C . GLY A 1 112 ? -40.687 -9.853 18.202 1.00 82.69 112 GLY A C 1
ATOM 890 O O . GLY A 1 112 ? -39.532 -10.233 18.397 1.00 82.69 112 GLY A O 1
ATOM 891 N N . SER A 1 113 ? -41.363 -10.182 17.098 1.00 80.25 113 SER A N 1
ATOM 892 C CA . SER A 1 113 ? -40.747 -10.930 15.998 1.00 80.25 113 SER A CA 1
ATOM 893 C C . SER A 1 113 ? -39.576 -10.152 15.380 1.00 80.25 113 SER A C 1
ATOM 895 O O . SER A 1 113 ? -39.710 -8.979 15.027 1.00 80.25 113 SER A O 1
ATOM 897 N N . ARG A 1 114 ? -38.412 -10.806 15.253 1.00 72.38 114 ARG A N 1
ATOM 898 C CA . ARG A 1 114 ? -37.228 -10.273 14.558 1.00 72.38 114 ARG A CA 1
ATOM 899 C C . ARG A 1 114 ? -37.193 -10.765 13.115 1.00 72.38 114 ARG A C 1
ATOM 901 O O . ARG A 1 114 ? -37.379 -11.952 12.871 1.00 72.38 114 ARG A O 1
ATOM 908 N N . TYR A 1 115 ? -36.862 -9.859 12.201 1.00 63.41 115 TYR A N 1
ATOM 909 C CA . TYR A 1 115 ? -36.624 -10.150 10.789 1.00 63.41 115 TYR A CA 1
ATOM 910 C C . TYR A 1 115 ? -35.170 -9.812 10.438 1.00 63.41 115 TYR A C 1
ATOM 912 O O . TYR A 1 115 ? -34.617 -8.852 10.983 1.00 63.41 115 TYR A O 1
ATOM 920 N N . HIS A 1 116 ? -34.560 -10.639 9.589 1.00 58.84 116 HIS A N 1
ATOM 921 C CA . HIS A 1 116 ? -33.185 -10.516 9.102 1.00 58.84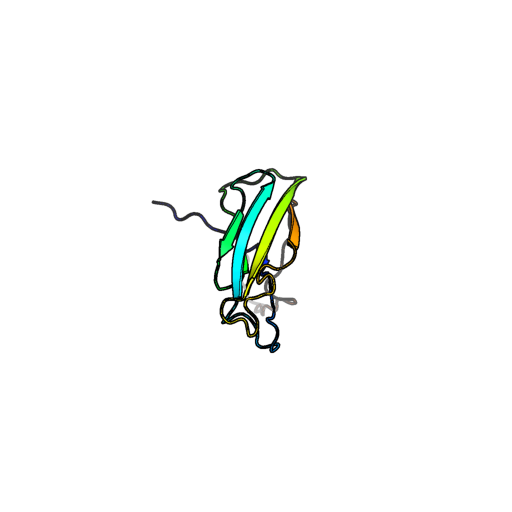 116 HIS A CA 1
ATOM 922 C C . HIS A 1 116 ? -33.179 -10.173 7.618 1.00 58.84 116 HIS A C 1
ATOM 924 O O . HIS A 1 116 ? -34.056 -10.712 6.904 1.00 58.84 116 HIS A O 1
#

InterPro domains:
  IPR002126 Cadherin-like [PS50268] (9-96)
  IPR015919 Cadherin-like superfamily [SSF49313] (7-113)
  IPR039808 Cadherin [PTHR24027] (9-113)

Secondary structure (DSSP, 8-state):
-----PPEEEE---B-SS--BSTTEEEEEEEEESTTSEEE-TTT-EEEE-SS-PPTT-EEEEEEEEEESS-S-TTS--BPPPEEEEEE-PPPPPPPSSS-------TTPPTT----

Foldseek 3Di:
DDDQPKDFDDADWDAAPVRDTQQQKFKDWPAKVVGQQWDADGRGRTIIGRDNDDDAQDKMKTWMWMFGRDDPDPVDGRIDPIDIDIDHRHDDDDDDPDPDDDDDDDPPDDPPDDDD

Sequence (116 aa):
MEQLKRAIVAQFVARDEAGDGDGDVEYRLINTEPSGTFTVDPVTGIVQTAVRHYKPGETYRVFVQARDRTPTDYQVSQDSKVAVLEVYAGDRAPQFVEQQYRVYVPEDTQIGSRYH

Radius of gyration: 21.76 Å; Cα contacts (8 Å, |Δi|>4): 178; chains: 1; bounding box: 72×29×42 Å

Organism: NCBI:txid637853

pLDDT: mean 86.15, std 12.3, range [38.03, 98.44]

Nearest PDB structures (foldseek):
  5t4m-assembly1_A  TM=7.910E-01  e=7.121E-04  Homo sapiens
  5t4n-assembly2_B  TM=7.342E-01  e=6.048E-04  Homo sapiens
  5t4n-assembly1_A  TM=7.920E-01  e=1.369E-03  Homo sapiens
  6e8f-assembly3_B  TM=8.018E-01  e=1.797E-03  Homo sapiens
  5vh2-assembly2_B  TM=7.502E-01  e=3.852E-03  Mus musculus

Mean predicted aligned error: 9.46 Å

Solvent-accessible surface area (backbone atoms only — not comparable to full-atom values): 7529 Å² total; per-residue (Å²): 134,86,78,78,84,61,50,78,78,52,66,57,85,65,62,52,96,87,62,63,56,48,83,51,35,38,36,41,72,76,49,35,45,65,73,70,45,55,46,56,40,41,61,70,24,37,29,27,45,61,52,96,72,82,60,78,77,41,74,34,39,41,31,36,29,42,27,53,73,74,67,93,57,84,90,54,82,49,60,52,74,75,44,77,46,80,46,72,37,59,88,75,75,90,77,70,94,54,99,70,89,85,84,87,78,67,92,84,62,61,91,84,73,85,85,133